Protein AF-A0A9N9STV3-F1 (afdb_monomer_lite)

Radius of gyration: 26.09 Å; chains: 1; bounding box: 49×67×49 Å

pLDDT: mean 74.44, std 16.95, range [42.19, 98.06]

Structure (mmCIF, N/CA/C/O backbone):
data_AF-A0A9N9STV3-F1
#
_entry.id   AF-A0A9N9STV3-F1
#
loop_
_atom_site.group_PDB
_atom_site.id
_atom_site.type_symbol
_atom_site.label_atom_id
_atom_site.label_alt_id
_atom_site.label_comp_id
_atom_site.label_asym_id
_atom_site.label_entity_id
_atom_site.label_seq_id
_atom_site.pdbx_PDB_ins_code
_atom_site.Cartn_x
_atom_site.Cartn_y
_atom_site.Cartn_z
_atom_site.occupancy
_atom_site.B_iso_or_equiv
_atom_site.auth_seq_id
_atom_site.auth_comp_id
_atom_site.auth_asym_id
_atom_site.auth_atom_id
_atom_site.pdbx_PDB_model_num
ATOM 1 N N . MET A 1 1 ? -3.944 53.987 16.178 1.00 42.19 1 MET A N 1
ATOM 2 C CA . MET A 1 1 ? -3.822 53.478 14.795 1.00 42.19 1 MET A CA 1
ATOM 3 C C . MET A 1 1 ? -4.080 51.979 14.827 1.00 42.19 1 MET A C 1
ATOM 5 O O . MET A 1 1 ? -3.232 51.237 15.296 1.00 42.19 1 MET A O 1
ATOM 9 N N . SER A 1 2 ? -5.303 51.568 14.482 1.00 44.47 2 SER A N 1
ATOM 10 C CA . SER A 1 2 ? -5.786 50.181 14.564 1.00 44.47 2 SER A CA 1
ATOM 11 C C . SER A 1 2 ? -5.624 49.511 13.196 1.00 44.47 2 SER A C 1
ATOM 13 O O . SER A 1 2 ? -6.146 50.030 12.211 1.00 44.47 2 SER A O 1
ATOM 15 N N .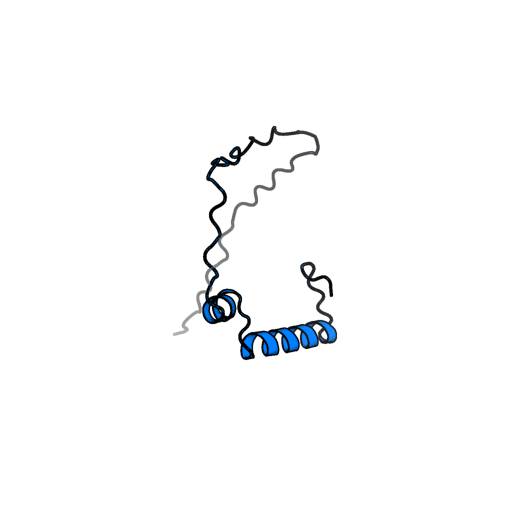 LEU A 1 3 ? -4.886 48.400 13.109 1.00 51.00 3 LEU A N 1
ATOM 16 C CA . LEU A 1 3 ? -4.728 47.637 11.866 1.00 51.00 3 LEU A CA 1
ATOM 17 C C . LEU A 1 3 ? -5.820 46.566 11.789 1.00 51.00 3 LEU A C 1
ATOM 19 O O . LEU A 1 3 ? -5.760 45.521 12.436 1.00 51.00 3 LEU A O 1
ATOM 23 N N . SER A 1 4 ? -6.847 46.882 11.002 1.00 52.31 4 SER A N 1
ATOM 24 C CA . SER A 1 4 ? -7.985 46.020 10.696 1.00 52.31 4 SER A CA 1
ATOM 25 C C . SER A 1 4 ? -7.554 44.818 9.847 1.00 52.31 4 SER A C 1
ATOM 27 O O . SER A 1 4 ? -6.921 44.969 8.801 1.00 52.31 4 SER A O 1
ATOM 29 N N . ARG A 1 5 ? -7.911 43.610 10.299 1.00 54.09 5 ARG A N 1
ATOM 30 C CA . ARG A 1 5 ? -7.765 42.351 9.555 1.00 54.09 5 ARG A CA 1
ATOM 31 C C . ARG A 1 5 ? -8.715 42.354 8.355 1.00 54.09 5 ARG A C 1
ATOM 33 O O . ARG A 1 5 ? -9.927 42.358 8.548 1.00 54.09 5 ARG A O 1
ATOM 40 N N . GLN A 1 6 ? -8.194 42.249 7.135 1.00 49.53 6 GLN A N 1
ATOM 41 C CA . GLN A 1 6 ? -9.02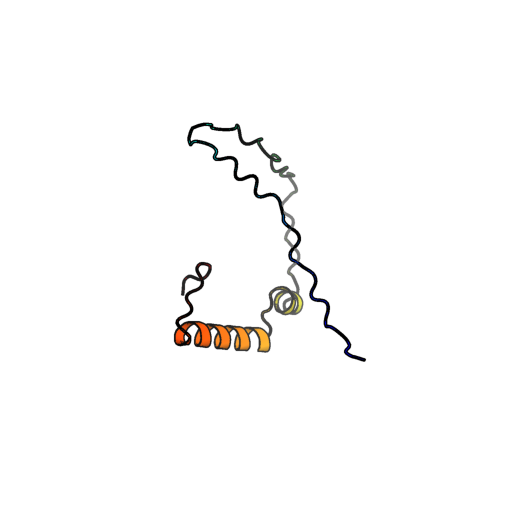7 41.931 5.972 1.00 49.53 6 GLN A CA 1
ATOM 42 C C . GLN A 1 6 ? -9.135 40.409 5.797 1.00 49.53 6 GLN A C 1
ATOM 44 O O . GLN A 1 6 ? -8.142 39.724 5.559 1.00 49.53 6 GLN A O 1
ATOM 49 N N . ARG A 1 7 ? -10.356 39.877 5.934 1.00 57.91 7 ARG A N 1
ATOM 50 C CA . ARG A 1 7 ? -10.750 38.543 5.452 1.00 57.91 7 ARG A CA 1
ATOM 51 C C . ARG A 1 7 ? -11.213 38.687 3.998 1.00 57.91 7 ARG A C 1
ATOM 53 O O . ARG A 1 7 ? -12.109 39.497 3.765 1.00 57.91 7 ARG A O 1
ATOM 60 N N . PRO A 1 8 ? -10.701 37.898 3.041 1.00 53.50 8 PRO A N 1
ATOM 61 C CA . PRO A 1 8 ? -11.321 37.809 1.726 1.00 53.50 8 PRO A CA 1
ATOM 62 C C . PRO A 1 8 ? -12.707 37.157 1.839 1.00 53.50 8 PRO A C 1
ATOM 64 O O . PRO A 1 8 ? -12.872 36.134 2.507 1.00 53.50 8 PRO A O 1
ATOM 67 N N . LEU A 1 9 ? -13.701 37.786 1.213 1.00 55.50 9 LEU A N 1
ATOM 68 C CA . LEU A 1 9 ? -15.087 37.324 1.122 1.00 55.50 9 LEU A CA 1
ATOM 69 C C . LEU A 1 9 ? -15.207 36.102 0.186 1.00 55.50 9 LEU A C 1
ATOM 71 O O . LEU A 1 9 ? -14.382 35.943 -0.716 1.00 55.50 9 LEU A O 1
ATOM 75 N N . PRO A 1 10 ? -16.231 35.244 0.359 1.00 52.25 10 PRO A N 1
ATOM 76 C CA . PRO A 1 10 ? -16.447 34.093 -0.512 1.00 52.25 10 PRO A CA 1
ATOM 77 C C . PRO A 1 10 ? -16.901 34.543 -1.908 1.00 52.25 10 PRO A C 1
ATOM 79 O O . PRO A 1 10 ? -17.968 35.136 -2.063 1.00 52.25 10 PRO A O 1
ATOM 82 N N . VAL A 1 11 ? -16.101 34.240 -2.935 1.00 52.91 11 VAL A N 1
ATOM 83 C CA . VAL A 1 11 ? -16.492 34.434 -4.339 1.00 52.91 11 VAL A CA 1
ATOM 84 C C . VAL A 1 11 ? -17.599 33.439 -4.682 1.00 52.91 11 VAL A C 1
ATOM 86 O O . VAL A 1 11 ? -17.434 32.224 -4.583 1.00 52.91 11 VAL A O 1
ATOM 89 N N . SER A 1 12 ? -18.750 33.989 -5.049 1.00 53.81 12 SER A N 1
ATOM 90 C CA . SER A 1 12 ? -19.969 33.281 -5.414 1.00 53.81 12 SER A CA 1
ATOM 91 C C . SER A 1 12 ? -19.788 32.546 -6.744 1.00 53.81 12 SER A C 1
ATOM 93 O O . SER A 1 12 ? -19.646 33.177 -7.789 1.00 53.81 12 SER A O 1
ATOM 95 N N . VAL A 1 13 ? -19.822 31.213 -6.728 1.00 60.50 13 VAL A N 1
ATOM 96 C CA . VAL A 1 13 ? -19.951 30.425 -7.961 1.00 60.50 13 VAL A CA 1
ATOM 97 C C . VAL A 1 13 ? -21.442 30.346 -8.306 1.00 60.50 13 VAL A C 1
ATOM 99 O O . VAL A 1 13 ? -22.228 29.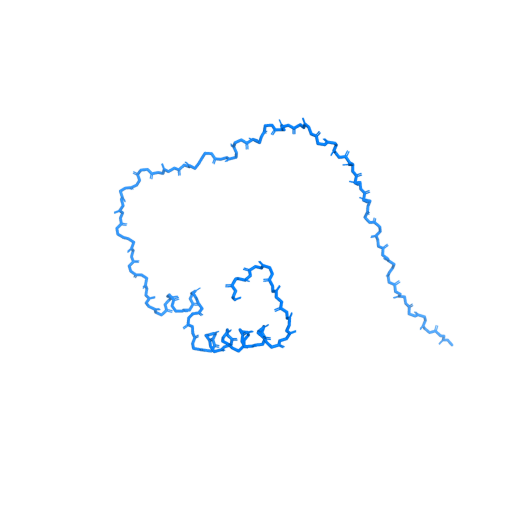929 -7.448 1.00 60.50 13 VAL A O 1
ATOM 102 N N . PRO A 1 14 ? -21.879 30.730 -9.519 1.00 51.44 14 PRO A N 1
ATOM 103 C CA . PRO A 1 14 ? -23.273 30.581 -9.907 1.00 51.44 14 PRO A CA 1
ATOM 104 C C . PRO A 1 14 ? -23.633 29.093 -9.967 1.00 51.44 14 PRO A C 1
ATOM 106 O O . PRO A 1 14 ? -23.229 28.355 -10.864 1.00 51.44 14 PRO A O 1
ATOM 109 N N . THR A 1 15 ? -24.422 28.660 -8.987 1.00 52.44 15 THR A N 1
ATOM 110 C CA . THR A 1 15 ? -25.082 27.355 -8.971 1.00 52.44 15 THR A CA 1
ATOM 111 C C . THR A 1 15 ? -26.228 27.403 -9.977 1.00 52.44 15 THR A C 1
ATOM 113 O O . THR A 1 15 ? -27.354 27.758 -9.645 1.00 52.44 15 THR A O 1
ATOM 116 N N . THR A 1 16 ? -25.944 27.075 -11.238 1.00 54.16 16 THR A N 1
ATOM 117 C CA . THR A 1 16 ? -26.986 26.667 -12.188 1.00 54.16 16 THR A CA 1
ATOM 118 C C . THR A 1 16 ? -27.282 25.191 -11.939 1.00 54.16 16 THR A C 1
ATOM 120 O O . THR A 1 16 ? -26.772 24.293 -12.601 1.00 54.16 16 THR A O 1
ATOM 123 N N . THR A 1 17 ? -28.120 24.926 -10.937 1.00 55.53 17 THR A N 1
ATOM 124 C CA . THR A 1 17 ? -28.837 23.653 -10.851 1.00 55.53 17 THR A CA 1
ATOM 125 C C . THR A 1 17 ? -30.013 23.754 -11.810 1.00 55.53 17 THR A C 1
ATOM 127 O O . THR A 1 17 ? -31.113 24.144 -11.425 1.00 55.53 17 THR A O 1
ATOM 130 N N . ARG A 1 18 ? -29.790 23.444 -13.092 1.00 45.56 18 ARG A N 1
ATOM 131 C CA . ARG A 1 18 ? -30.914 23.192 -13.996 1.00 45.56 18 ARG A CA 1
ATOM 132 C C . ARG A 1 18 ? -31.424 21.793 -13.676 1.00 45.56 18 ARG A C 1
ATOM 134 O O . ARG A 1 18 ? -30.780 20.808 -14.027 1.00 45.56 18 ARG A O 1
ATOM 141 N N . ALA A 1 19 ? -32.543 21.720 -12.960 1.00 53.38 19 ALA A N 1
ATOM 142 C CA . ALA A 1 19 ? -33.286 20.485 -12.765 1.00 53.38 19 ALA A CA 1
ATOM 143 C C . ALA A 1 19 ? -33.546 19.851 -14.141 1.00 53.38 19 ALA A C 1
ATOM 145 O O . ALA A 1 19 ? -34.209 20.448 -14.990 1.00 53.38 19 ALA A O 1
ATOM 146 N N . VAL A 1 20 ? -32.971 18.673 -14.385 1.00 54.41 20 VAL A N 1
ATOM 147 C CA . VAL A 1 20 ? -33.299 17.861 -15.558 1.00 54.41 20 VAL A CA 1
ATOM 148 C C . VAL A 1 20 ? -34.342 16.844 -15.098 1.00 54.41 20 VAL A C 1
ATOM 150 O O . VAL A 1 20 ? -34.017 16.013 -14.248 1.00 54.41 20 VAL A O 1
ATOM 153 N N . PRO A 1 21 ? -35.591 16.912 -15.590 1.00 50.22 21 PRO A N 1
ATOM 154 C CA . PRO A 1 21 ? -36.579 15.885 -15.310 1.00 50.22 21 PRO A CA 1
ATOM 155 C C . PRO A 1 21 ? -36.128 14.555 -15.924 1.00 50.22 21 PRO A C 1
ATOM 157 O O . PRO A 1 21 ? -35.622 14.502 -17.048 1.00 50.22 21 PRO A O 1
ATOM 160 N N . SER A 1 22 ? -36.301 13.482 -15.153 1.00 56.16 22 SER A N 1
ATOM 161 C CA . SER A 1 22 ? -36.101 12.095 -15.569 1.00 56.16 22 SER A CA 1
ATOM 162 C C . SER A 1 22 ? -36.837 11.811 -16.876 1.00 56.16 22 SER A C 1
ATOM 164 O O . SER A 1 22 ? -38.058 11.940 -16.927 1.00 56.16 22 SER A O 1
ATOM 166 N N . GLY A 1 23 ? -36.113 11.397 -17.920 1.00 59.19 23 GLY A N 1
ATOM 167 C CA . GLY A 1 23 ? -36.764 10.900 -19.136 1.00 59.19 23 GLY A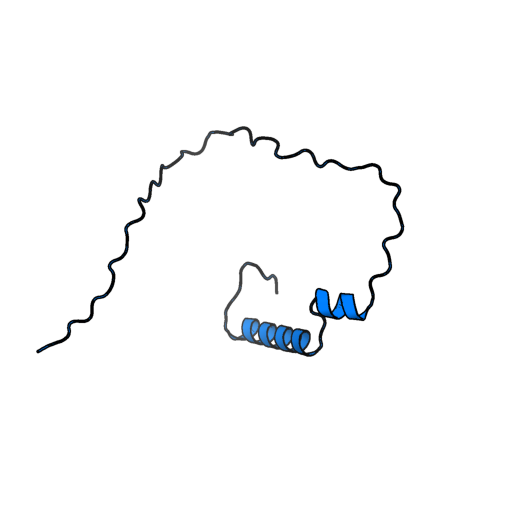 CA 1
ATOM 168 C C . GLY A 1 23 ? -35.991 10.946 -20.452 1.00 59.19 23 GLY A C 1
ATOM 169 O O . GLY A 1 23 ? -36.561 10.543 -21.459 1.00 59.19 23 GLY A O 1
ATOM 170 N N . GLN A 1 24 ? -34.731 11.396 -20.504 1.00 47.25 24 GLN A N 1
ATOM 171 C CA . GLN A 1 24 ? -34.001 11.469 -21.777 1.00 47.25 24 GLN A CA 1
ATOM 172 C C . GLN A 1 24 ? -32.741 10.597 -21.771 1.00 47.25 24 GLN A C 1
ATOM 174 O O . GLN A 1 24 ? -31.729 10.924 -21.153 1.00 47.25 24 GLN A O 1
ATOM 179 N N . THR A 1 25 ? -32.804 9.473 -22.486 1.00 56.09 25 THR A N 1
ATOM 180 C CA . THR A 1 25 ? -31.642 8.675 -22.883 1.00 56.09 25 THR A CA 1
ATOM 181 C C . THR A 1 25 ? -30.831 9.465 -23.907 1.00 56.09 25 THR A C 1
ATOM 183 O O . THR A 1 25 ? -30.983 9.317 -25.116 1.00 56.09 25 THR A O 1
ATOM 186 N N . VAL A 1 26 ? -29.955 10.346 -23.427 1.00 58.25 26 VAL A N 1
ATOM 187 C CA . VAL A 1 26 ? -28.875 10.877 -24.264 1.00 58.25 26 VAL A CA 1
ATOM 188 C C . VAL A 1 26 ? -28.063 9.687 -24.791 1.00 58.25 26 VAL A C 1
ATOM 190 O O . VAL A 1 26 ? -27.610 8.874 -23.976 1.00 58.25 26 VAL A O 1
ATOM 193 N N . PRO A 1 27 ? -27.863 9.541 -26.116 1.00 63.34 27 PRO A N 1
ATOM 194 C CA . PRO A 1 27 ? -26.979 8.518 -26.645 1.00 63.34 27 PRO A CA 1
ATOM 195 C C . PRO A 1 27 ? -25.586 8.816 -26.100 1.00 63.34 27 PRO A C 1
A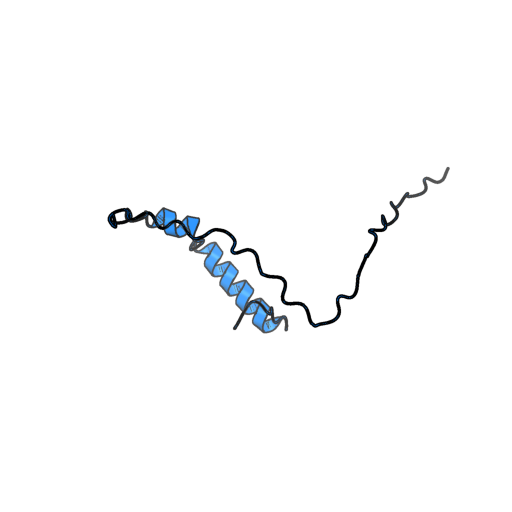TOM 197 O O . PRO A 1 27 ? -24.955 9.810 -26.463 1.00 63.34 27 PRO A O 1
ATOM 200 N N . ARG A 1 28 ? -25.123 7.986 -25.163 1.00 62.53 28 ARG A N 1
ATOM 201 C CA . ARG A 1 28 ? -23.758 8.061 -24.656 1.00 62.53 28 ARG A CA 1
ATOM 202 C C . ARG A 1 28 ? -22.856 7.829 -25.861 1.00 62.53 28 ARG A C 1
ATOM 204 O O . ARG A 1 28 ? -22.833 6.726 -26.403 1.00 62.53 28 ARG A O 1
ATOM 211 N N . SER A 1 29 ? -22.168 8.882 -26.301 1.00 67.94 29 SER A N 1
ATOM 212 C CA . SER A 1 29 ? -21.173 8.788 -27.366 1.00 67.94 29 SER A CA 1
ATOM 213 C C . SER A 1 29 ? -20.256 7.613 -27.032 1.00 67.94 29 SER A C 1
ATOM 215 O O . SER A 1 29 ? -19.748 7.537 -25.908 1.00 67.94 29 SER A O 1
ATOM 217 N N . SER A 1 30 ? -20.158 6.642 -27.946 1.00 67.69 30 SER A N 1
ATOM 218 C CA . SER A 1 30 ? -19.345 5.432 -27.792 1.00 67.69 30 SER A CA 1
ATOM 219 C C . SER A 1 30 ? -17.878 5.857 -27.772 1.00 67.69 30 SER A C 1
ATOM 221 O O . SER A 1 30 ? -17.188 5.885 -28.788 1.00 67.69 30 SER A O 1
ATOM 223 N N . ALA A 1 31 ? -17.446 6.314 -26.600 1.00 63.16 31 ALA A N 1
ATOM 224 C CA . ALA A 1 31 ? -16.112 6.802 -26.345 1.00 63.16 31 ALA A CA 1
ATOM 225 C C . ALA A 1 31 ? -15.129 5.658 -26.602 1.00 63.16 31 ALA A C 1
ATOM 227 O O . ALA A 1 31 ? -15.210 4.623 -25.946 1.00 63.16 31 ALA A O 1
ATOM 228 N N . ALA A 1 32 ? -14.257 5.883 -27.588 1.00 68.56 32 ALA A N 1
ATOM 229 C CA . ALA A 1 32 ? -13.093 5.092 -27.970 1.00 68.56 32 ALA A CA 1
ATOM 230 C C . ALA A 1 32 ? -13.298 3.566 -27.942 1.00 68.56 32 ALA A C 1
ATOM 232 O O . ALA A 1 32 ? -13.125 2.902 -26.919 1.00 68.56 32 ALA A O 1
ATOM 233 N N . LYS A 1 33 ? -13.568 2.981 -29.117 1.00 75.88 33 LYS A N 1
ATOM 234 C CA . LYS A 1 33 ? -13.369 1.541 -29.331 1.00 75.88 33 LYS A CA 1
ATOM 235 C C . LYS A 1 33 ? -11.934 1.205 -28.904 1.00 75.88 33 LYS A C 1
ATOM 237 O O . LYS A 1 33 ? -10.996 1.787 -29.446 1.00 75.88 33 LYS A O 1
ATOM 242 N N . ARG A 1 34 ? -11.762 0.321 -27.911 1.00 76.00 34 ARG A N 1
ATOM 243 C CA . ARG A 1 34 ? -10.437 -0.166 -27.494 1.00 76.00 34 ARG A CA 1
ATOM 244 C C . ARG A 1 34 ? -9.757 -0.759 -28.723 1.00 76.00 34 ARG A C 1
ATOM 246 O O . ARG A 1 34 ? -10.238 -1.749 -29.264 1.00 76.00 34 ARG A O 1
ATOM 253 N N . ILE A 1 35 ? -8.669 -0.137 -29.162 1.00 76.94 35 ILE A N 1
ATOM 254 C CA . ILE A 1 35 ? -7.822 -0.690 -30.213 1.00 76.94 35 ILE A CA 1
ATOM 255 C C . ILE A 1 35 ? -6.996 -1.786 -29.543 1.00 76.94 35 ILE A C 1
ATOM 257 O O . ILE A 1 35 ? -6.063 -1.505 -28.794 1.00 76.94 35 ILE A O 1
ATOM 261 N N . THR A 1 36 ? -7.400 -3.037 -29.732 1.00 74.12 36 THR A N 1
ATOM 262 C CA . THR A 1 36 ? -6.567 -4.199 -29.420 1.00 74.12 36 THR A CA 1
ATOM 263 C C . THR A 1 36 ? -5.669 -4.450 -30.617 1.00 74.12 36 THR A C 1
ATOM 265 O O . THR A 1 36 ? -6.154 -4.821 -31.684 1.00 74.12 36 THR A O 1
ATOM 268 N N . PHE A 1 37 ? -4.374 -4.201 -30.451 1.00 78.19 37 PHE A N 1
ATOM 269 C CA . PHE A 1 37 ? -3.371 -4.641 -31.409 1.00 78.19 37 PHE A CA 1
ATOM 270 C C . PHE A 1 37 ? -3.173 -6.145 -31.229 1.00 78.19 37 PHE A C 1
ATOM 272 O O . PHE A 1 37 ? -3.004 -6.607 -30.099 1.00 78.19 37 PHE A O 1
ATOM 279 N N . ASP A 1 38 ? -3.220 -6.887 -32.331 1.00 76.31 38 ASP A N 1
ATOM 280 C CA . ASP A 1 38 ? -2.933 -8.322 -32.372 1.00 76.31 38 ASP A CA 1
ATOM 281 C C . ASP A 1 38 ? -1.406 -8.518 -32.302 1.00 76.31 38 ASP A C 1
ATOM 283 O O . ASP A 1 38 ? -0.741 -8.903 -33.260 1.00 76.31 38 ASP A O 1
ATOM 287 N N . GLU A 1 39 ? -0.814 -8.097 -31.182 1.00 76.88 39 GLU A N 1
ATOM 288 C CA . GLU A 1 39 ? 0.597 -8.328 -30.887 1.00 76.88 39 GLU A CA 1
ATOM 289 C C . GLU A 1 39 ? 0.714 -9.760 -30.345 1.00 76.88 39 GLU A C 1
ATOM 291 O O . GLU A 1 39 ? -0.025 -10.121 -29.420 1.00 76.88 39 GLU A O 1
ATOM 296 N N . PRO A 1 40 ? 1.635 -10.592 -30.869 1.00 78.12 40 PRO A N 1
ATOM 297 C CA . PRO A 1 40 ? 1.883 -11.901 -30.285 1.00 78.12 40 PRO A CA 1
ATOM 298 C C . PRO A 1 40 ? 2.198 -11.719 -28.800 1.00 78.12 40 PRO A C 1
ATOM 300 O O . PRO A 1 40 ? 3.011 -10.868 -28.445 1.00 78.12 40 PRO A O 1
ATOM 303 N N . SER A 1 41 ? 1.549 -12.502 -27.933 1.00 73.25 41 SER A N 1
ATOM 304 C CA . SER A 1 41 ? 1.752 -12.449 -26.482 1.00 73.25 41 SER A CA 1
ATOM 305 C C . SER A 1 41 ? 3.213 -12.752 -26.147 1.00 73.25 41 SER A C 1
ATOM 307 O O . SER A 1 41 ? 3.594 -13.902 -25.925 1.00 73.25 41 SER A O 1
ATOM 309 N N . ARG A 1 42 ? 4.052 -11.715 -26.117 1.00 75.81 42 ARG A N 1
ATOM 310 C CA . ARG A 1 42 ? 5.433 -11.824 -25.664 1.00 75.81 42 ARG A CA 1
ATOM 311 C C . ARG A 1 42 ? 5.394 -12.057 -24.155 1.00 75.81 42 ARG A C 1
ATOM 313 O O . ARG A 1 42 ? 4.618 -11.387 -23.467 1.00 75.81 42 ARG A O 1
ATOM 320 N N . PRO A 1 43 ? 6.197 -12.987 -23.618 1.00 76.62 43 PRO A N 1
ATOM 321 C CA . PRO A 1 43 ? 6.294 -13.149 -22.178 1.00 76.62 43 PRO A CA 1
ATOM 322 C C . PRO A 1 43 ? 6.714 -11.809 -21.569 1.00 76.62 43 PRO A C 1
ATOM 324 O O . PRO A 1 43 ? 7.754 -11.254 -21.926 1.00 76.62 43 PRO A O 1
ATOM 327 N N . VAL A 1 44 ? 5.872 -11.271 -20.684 1.00 74.06 44 VAL A N 1
ATOM 328 C CA . VAL A 1 44 ? 6.182 -10.048 -19.940 1.00 74.06 44 VAL A CA 1
ATOM 329 C C . VAL A 1 44 ? 7.473 -10.309 -19.157 1.00 74.06 44 VAL A C 1
ATOM 331 O O . VAL A 1 44 ? 7.553 -11.338 -18.475 1.00 74.06 44 VAL A O 1
ATOM 334 N N . PRO A 1 45 ? 8.493 -9.433 -19.253 1.00 74.50 45 PRO A N 1
ATOM 335 C CA . PRO A 1 45 ? 9.706 -9.581 -18.466 1.00 74.50 45 PRO A CA 1
ATOM 336 C C . PRO A 1 45 ? 9.341 -9.718 -16.990 1.00 74.50 45 PRO A C 1
ATOM 338 O O . PRO A 1 45 ? 8.530 -8.944 -16.476 1.00 74.50 45 PRO A O 1
ATOM 341 N N . LYS A 1 46 ? 9.905 -10.722 -16.311 1.00 79.69 46 LYS A N 1
ATOM 342 C CA . LYS A 1 46 ? 9.712 -10.875 -14.868 1.00 79.69 46 LYS A CA 1
ATOM 343 C C . LYS A 1 46 ? 10.241 -9.610 -14.204 1.00 79.69 46 LYS A C 1
ATOM 345 O O . LYS A 1 46 ? 11.429 -9.323 -14.292 1.00 79.69 46 LYS A O 1
ATOM 350 N N . LEU A 1 47 ? 9.335 -8.846 -13.605 1.00 80.19 47 LEU A N 1
ATOM 351 C CA . LEU A 1 47 ? 9.680 -7.628 -12.897 1.00 80.19 47 LEU A CA 1
ATOM 352 C C . LEU A 1 47 ? 10.483 -7.993 -11.648 1.00 80.19 47 LEU A C 1
ATOM 354 O O . LEU A 1 47 ? 10.114 -8.930 -10.934 1.00 80.19 47 LEU A O 1
ATOM 358 N N . ASP A 1 48 ? 11.567 -7.262 -11.393 1.00 88.88 48 ASP A N 1
ATOM 359 C CA . ASP A 1 48 ? 12.411 -7.509 -10.230 1.00 88.88 48 ASP A CA 1
ATOM 360 C C . ASP A 1 48 ? 11.592 -7.428 -8.943 1.00 88.88 48 ASP A C 1
ATOM 362 O O . ASP A 1 48 ? 10.798 -6.507 -8.741 1.00 88.88 48 ASP A O 1
ATOM 366 N N . TYR A 1 49 ? 11.816 -8.383 -8.043 1.00 89.06 49 TYR A N 1
ATOM 367 C CA . TYR A 1 49 ? 11.088 -8.473 -6.777 1.00 89.06 49 TYR A CA 1
ATOM 368 C C . TYR A 1 49 ? 11.161 -7.171 -5.967 1.00 89.06 49 TYR A C 1
ATOM 370 O O . TYR A 1 49 ? 10.154 -6.716 -5.429 1.00 89.06 49 TYR A O 1
ATOM 378 N N . LEU A 1 50 ? 12.335 -6.533 -5.929 1.00 92.25 50 LEU A N 1
ATOM 379 C CA . LEU A 1 50 ? 12.517 -5.251 -5.244 1.00 92.25 50 LEU A CA 1
ATOM 380 C C . LEU A 1 50 ? 11.694 -4.132 -5.891 1.00 92.25 50 LEU A C 1
ATOM 382 O O . LEU A 1 50 ? 11.151 -3.283 -5.188 1.00 92.25 50 LEU A O 1
ATOM 386 N N . TRP A 1 51 ? 11.554 -4.153 -7.216 1.00 92.88 51 TRP A N 1
ATOM 387 C CA . TRP A 1 51 ? 10.743 -3.172 -7.923 1.00 92.88 51 TRP A CA 1
ATOM 388 C C . TRP A 1 51 ? 9.256 -3.375 -7.652 1.00 92.88 51 TRP A C 1
ATOM 390 O O . TRP A 1 51 ? 8.557 -2.406 -7.374 1.00 92.88 51 TRP A O 1
ATOM 400 N N . VAL A 1 52 ? 8.781 -4.626 -7.652 1.00 93.00 52 VAL A N 1
ATOM 401 C CA . VAL A 1 52 ? 7.407 -4.957 -7.236 1.00 93.00 52 VAL A CA 1
ATOM 402 C C . VAL A 1 52 ? 7.157 -4.484 -5.807 1.00 93.00 52 VAL A C 1
ATOM 404 O O . VAL A 1 52 ? 6.156 -3.822 -5.549 1.00 93.00 52 VAL A O 1
ATOM 407 N N . MET A 1 53 ? 8.087 -4.761 -4.891 1.00 95.81 53 MET A N 1
ATOM 408 C CA . MET A 1 53 ? 7.952 -4.380 -3.489 1.00 95.81 53 MET A CA 1
ATOM 409 C C . MET A 1 53 ? 7.786 -2.867 -3.320 1.00 95.81 53 MET A C 1
ATOM 411 O O . MET A 1 53 ? 6.877 -2.430 -2.620 1.00 95.81 53 MET A O 1
ATOM 415 N N . ILE A 1 54 ? 8.633 -2.067 -3.972 1.00 95.38 54 ILE A N 1
ATOM 416 C CA . ILE A 1 54 ? 8.595 -0.605 -3.851 1.00 95.38 54 ILE A CA 1
ATOM 417 C C . ILE A 1 54 ? 7.393 -0.030 -4.611 1.00 95.38 54 ILE A C 1
ATOM 419 O O . ILE A 1 54 ? 6.615 0.733 -4.045 1.00 95.38 54 ILE A O 1
ATOM 423 N N . ALA A 1 55 ? 7.203 -0.410 -5.878 1.00 94.50 55 ALA A N 1
ATOM 424 C CA . ALA A 1 55 ? 6.160 0.157 -6.733 1.00 94.50 55 ALA A CA 1
ATOM 425 C C . ALA A 1 55 ? 4.743 -0.200 -6.259 1.00 94.50 55 ALA A C 1
ATOM 427 O O . ALA A 1 55 ? 3.818 0.592 -6.431 1.00 94.50 55 ALA A O 1
ATOM 428 N N . CYS A 1 56 ? 4.566 -1.378 -5.654 1.00 94.75 56 CYS A N 1
ATOM 429 C CA . CYS A 1 56 ? 3.288 -1.816 -5.098 1.00 94.75 56 CYS A CA 1
ATOM 430 C C . CYS A 1 56 ? 3.153 -1.544 -3.593 1.00 94.75 56 CYS A C 1
ATOM 432 O O . CYS A 1 56 ? 2.166 -1.973 -2.998 1.00 94.75 56 CYS A O 1
ATOM 434 N N . GLY A 1 57 ? 4.113 -0.851 -2.974 1.00 95.44 57 GLY A N 1
ATOM 435 C CA . GLY A 1 57 ? 4.016 -0.444 -1.575 1.00 95.44 57 GLY A CA 1
ATOM 436 C C . GLY A 1 57 ? 3.967 -1.604 -0.577 1.00 95.44 57 GLY A C 1
ATOM 437 O O . GLY A 1 57 ? 3.231 -1.569 0.406 1.00 95.44 57 GLY A O 1
ATOM 438 N N . GLN A 1 58 ? 4.722 -2.666 -0.848 1.00 96.19 58 GLN A N 1
ATOM 439 C CA . GLN A 1 58 ? 4.831 -3.856 0.003 1.00 96.19 58 GLN A CA 1
ATOM 440 C C . GLN A 1 58 ? 6.022 -3.772 0.967 1.00 96.19 58 GLN A C 1
ATOM 442 O O . GLN A 1 58 ? 6.509 -4.792 1.457 1.00 96.19 58 GLN A O 1
ATOM 447 N N . THR A 1 59 ? 6.529 -2.567 1.226 1.00 97.31 59 THR A N 1
ATOM 448 C CA . THR A 1 59 ? 7.577 -2.354 2.222 1.00 97.31 59 THR A CA 1
ATOM 449 C C . THR A 1 59 ? 7.021 -2.582 3.629 1.00 97.31 59 THR A C 1
ATOM 451 O O . THR A 1 59 ? 5.829 -2.414 3.897 1.00 97.31 59 THR A O 1
ATOM 454 N N . LYS A 1 60 ? 7.885 -3.021 4.548 1.00 97.12 60 LYS A N 1
ATOM 455 C CA . LYS A 1 60 ? 7.474 -3.454 5.892 1.00 97.12 60 LYS A CA 1
ATOM 456 C C . LYS A 1 60 ? 6.748 -2.356 6.677 1.00 97.12 60 LYS A C 1
ATOM 458 O O . LYS A 1 60 ? 5.733 -2.626 7.309 1.00 97.12 60 LYS A O 1
ATOM 463 N N . ASP A 1 61 ? 7.270 -1.140 6.622 1.00 97.50 61 ASP A N 1
ATOM 464 C CA . ASP A 1 61 ? 6.702 0.051 7.251 1.00 97.50 61 ASP A CA 1
ATOM 465 C C . ASP A 1 61 ? 5.307 0.385 6.703 1.00 97.50 61 ASP A C 1
ATOM 467 O O . ASP A 1 61 ? 4.386 0.664 7.471 1.00 97.50 61 ASP A O 1
ATOM 471 N N . GLN A 1 62 ? 5.117 0.282 5.386 1.00 97.00 62 GLN A N 1
ATOM 472 C CA . GLN A 1 62 ? 3.830 0.539 4.747 1.00 97.00 62 GLN A CA 1
ATOM 473 C C . GLN A 1 62 ? 2.778 -0.508 5.139 1.00 97.00 62 GLN A C 1
ATOM 475 O O . GLN A 1 62 ? 1.618 -0.161 5.384 1.00 97.00 62 GLN A O 1
ATOM 480 N N . LEU A 1 63 ? 3.176 -1.778 5.245 1.00 97.50 63 LEU A N 1
ATOM 481 C CA . LEU A 1 63 ? 2.299 -2.850 5.719 1.00 97.50 63 LEU A CA 1
ATOM 482 C C . LEU A 1 63 ? 1.889 -2.637 7.182 1.00 97.50 63 LEU A C 1
ATOM 484 O O . LEU A 1 63 ? 0.704 -2.731 7.503 1.00 97.50 63 LEU A O 1
ATOM 488 N N . GLU A 1 64 ? 2.841 -2.293 8.051 1.00 98.06 64 GLU A N 1
ATOM 489 C CA . GLU A 1 64 ? 2.578 -2.022 9.468 1.00 98.06 64 GLU A CA 1
ATOM 490 C C . GLU A 1 64 ? 1.628 -0.829 9.651 1.00 98.06 64 GLU A C 1
ATOM 492 O O . GLU A 1 64 ? 0.639 -0.917 10.383 1.00 98.06 64 GLU A O 1
ATOM 497 N N . LEU A 1 65 ? 1.868 0.270 8.932 1.00 97.56 65 LEU A N 1
ATOM 498 C CA . LEU A 1 65 ? 1.017 1.458 8.991 1.00 97.56 65 LEU A CA 1
ATOM 499 C C . LEU A 1 65 ? -0.395 1.165 8.471 1.00 97.56 65 LEU A C 1
ATOM 501 O O . LEU A 1 65 ? -1.382 1.625 9.050 1.00 97.56 65 LEU A O 1
ATOM 505 N N . THR A 1 66 ? -0.511 0.348 7.422 1.00 95.38 66 THR A N 1
ATOM 506 C CA . THR A 1 66 ? -1.810 -0.104 6.904 1.00 95.38 66 THR A CA 1
ATOM 507 C C . THR A 1 66 ? -2.568 -0.929 7.949 1.00 95.38 66 THR A C 1
ATOM 509 O O . THR A 1 66 ? -3.769 -0.727 8.148 1.00 95.38 66 THR A O 1
ATOM 512 N N . GLU A 1 67 ? -1.883 -1.811 8.682 1.00 95.00 67 GLU A N 1
ATOM 513 C CA . GLU A 1 67 ? -2.488 -2.588 9.769 1.00 95.00 67 GLU A CA 1
ATOM 514 C C . GLU A 1 67 ? -2.973 -1.686 10.916 1.00 95.00 67 GLU A C 1
ATOM 516 O O . GLU A 1 67 ? -4.089 -1.849 11.423 1.00 95.00 67 GLU A O 1
ATOM 521 N N . GLN A 1 68 ? -2.166 -0.699 11.313 1.00 95.81 68 GLN A N 1
ATOM 522 C CA . GLN A 1 68 ? -2.544 0.279 12.334 1.00 95.81 68 GLN A CA 1
ATOM 523 C C . GLN A 1 68 ? -3.760 1.107 11.900 1.00 95.81 68 GLN A C 1
ATOM 525 O O . GLN A 1 68 ? -4.697 1.279 12.684 1.00 95.81 68 GLN A O 1
ATOM 530 N N . ALA A 1 69 ? -3.801 1.552 10.642 1.00 92.44 69 ALA A N 1
ATOM 531 C CA . ALA A 1 69 ? -4.952 2.253 10.083 1.00 92.44 69 ALA A CA 1
ATOM 532 C C . ALA A 1 69 ? -6.216 1.378 10.118 1.00 92.44 69 ALA A C 1
ATOM 534 O O . ALA A 1 69 ? -7.283 1.846 10.516 1.00 92.44 69 ALA A O 1
ATOM 535 N N . HIS A 1 70 ? -6.104 0.087 9.788 1.00 90.81 70 HIS A N 1
ATOM 536 C CA . HIS A 1 70 ? -7.216 -0.860 9.906 1.00 90.81 70 HIS A CA 1
ATOM 537 C C . HIS A 1 70 ? -7.722 -0.991 11.348 1.00 90.81 70 HIS A C 1
ATOM 539 O O . HIS A 1 70 ? -8.934 -0.983 11.575 1.00 90.81 70 HIS A O 1
ATOM 545 N N . LYS A 1 71 ? -6.820 -1.090 12.334 1.00 91.62 71 LYS A N 1
ATOM 546 C CA . LYS A 1 71 ? -7.193 -1.117 13.760 1.00 91.62 71 LYS A CA 1
ATOM 547 C C . LYS A 1 71 ? -7.928 0.162 14.154 1.00 91.62 71 LYS A C 1
ATOM 549 O O . LYS A 1 71 ? -8.985 0.085 14.774 1.00 91.62 71 LYS A O 1
ATOM 554 N N . PHE A 1 72 ? -7.419 1.316 13.730 1.00 91.44 72 PHE A N 1
ATOM 555 C CA . PHE A 1 72 ? -8.037 2.609 14.000 1.00 91.44 72 PHE A CA 1
ATOM 556 C C . PHE A 1 72 ? -9.433 2.740 13.377 1.00 91.44 72 PHE A C 1
ATOM 558 O O . PHE A 1 72 ? -10.356 3.222 14.027 1.00 91.44 72 PHE A O 1
ATOM 565 N N . LEU A 1 73 ? -9.639 2.278 12.141 1.00 88.31 73 LEU A N 1
ATOM 566 C CA . LEU A 1 73 ? -10.962 2.304 11.504 1.00 88.31 73 LEU A CA 1
ATOM 567 C C . LEU A 1 73 ? -11.980 1.429 12.245 1.00 88.31 73 LEU A C 1
ATOM 569 O O . LEU A 1 73 ? -13.138 1.812 12.383 1.00 88.31 73 LEU A O 1
ATOM 573 N N . LYS A 1 74 ? -11.549 0.285 12.785 1.00 85.44 74 LYS A N 1
ATOM 574 C CA . LYS A 1 74 ? -12.421 -0.587 13.585 1.00 85.44 74 LYS A CA 1
ATOM 575 C C . LYS A 1 74 ? -12.823 0.036 14.926 1.00 85.44 74 LYS A C 1
ATOM 577 O O . LYS A 1 74 ? -13.916 -0.247 15.404 1.00 85.44 74 LYS A O 1
ATOM 582 N N . THR A 1 75 ? -11.970 0.864 15.533 1.00 86.62 75 THR A N 1
ATOM 583 C CA . THR A 1 75 ? -12.215 1.449 16.866 1.00 86.62 75 THR A CA 1
ATOM 584 C C . THR A 1 75 ? -12.825 2.850 16.829 1.00 86.62 75 THR A C 1
ATOM 586 O O . THR A 1 75 ? -13.558 3.215 17.741 1.00 86.62 75 THR A O 1
ATOM 589 N N . SER A 1 76 ? -12.563 3.634 15.782 1.00 81.94 76 SER A N 1
ATOM 590 C CA . SER A 1 76 ? -12.998 5.038 15.668 1.00 81.94 76 SER A CA 1
ATOM 591 C C . SER A 1 76 ? -14.471 5.220 15.277 1.00 81.94 76 SER A C 1
ATOM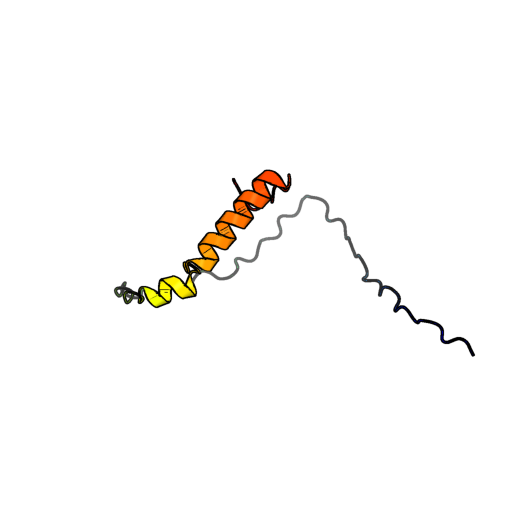 593 O O . SER A 1 76 ? -14.938 6.352 15.171 1.00 81.94 76 SER A O 1
ATOM 595 N N . GLY A 1 77 ? -15.212 4.132 15.028 1.00 79.75 77 GLY A N 1
ATOM 596 C CA . GLY A 1 77 ? -16.599 4.180 14.542 1.00 79.75 77 GLY A CA 1
ATOM 597 C C . GLY A 1 77 ? -16.739 4.728 13.114 1.00 79.75 77 GLY A C 1
ATOM 598 O O . GLY A 1 77 ? -17.852 4.856 12.602 1.00 79.75 77 GLY A O 1
ATOM 599 N N . LEU A 1 78 ? -15.620 5.039 12.451 1.00 81.38 78 LEU A N 1
ATOM 600 C CA . LEU A 1 78 ? -15.579 5.496 11.071 1.00 81.38 78 LEU A CA 1
ATOM 601 C C . LEU A 1 78 ? -15.733 4.291 10.139 1.00 81.38 78 LEU A C 1
ATOM 603 O O . LEU A 1 78 ? -14.910 3.379 10.147 1.00 81.38 78 LEU A O 1
ATOM 607 N N . LYS A 1 79 ? -16.771 4.300 9.293 1.00 81.88 79 LYS A N 1
ATOM 608 C CA . LYS A 1 79 ? -17.016 3.254 8.286 1.00 81.88 79 LYS A CA 1
ATOM 609 C C . LYS A 1 79 ? -16.955 3.845 6.872 1.00 81.88 79 LYS A C 1
ATOM 611 O O . LYS A 1 79 ? -17.976 4.305 6.352 1.00 81.88 79 LYS A O 1
ATOM 616 N N . PRO A 1 80 ? -15.762 3.895 6.248 1.00 85.25 80 PRO A N 1
ATOM 617 C CA . PRO A 1 80 ? -15.609 4.412 4.894 1.00 85.25 80 PRO A CA 1
ATOM 618 C C . PRO A 1 80 ? -16.421 3.575 3.906 1.00 85.25 80 PRO A C 1
ATOM 620 O O . PRO A 1 80 ? -16.301 2.356 3.874 1.00 85.25 80 PRO A O 1
ATOM 623 N N . ARG A 1 81 ? -17.209 4.230 3.046 1.00 82.56 81 ARG A N 1
ATOM 624 C CA . ARG A 1 81 ? -18.028 3.546 2.026 1.00 82.56 81 ARG A CA 1
ATOM 625 C C . ARG A 1 81 ? -17.205 2.782 0.982 1.00 82.56 81 ARG A C 1
ATOM 627 O O . ARG A 1 81 ? -17.739 1.901 0.322 1.00 82.56 81 ARG A O 1
ATOM 634 N N . SER A 1 82 ? -15.936 3.143 0.803 1.00 81.25 82 SER A N 1
ATOM 635 C CA . SER A 1 82 ? -15.019 2.509 -0.150 1.00 81.25 82 SER A CA 1
ATOM 636 C C . SER A 1 82 ? -14.440 1.186 0.346 1.00 81.25 82 SER A C 1
ATOM 638 O O . SER A 1 82 ? -13.846 0.462 -0.449 1.00 81.25 82 SER A O 1
ATOM 640 N N . LEU A 1 83 ? -14.573 0.878 1.638 1.00 75.94 83 LEU A N 1
ATOM 641 C CA . LEU A 1 83 ? -13.924 -0.268 2.254 1.00 75.94 83 LEU A CA 1
ATOM 642 C C . LEU A 1 83 ? -14.970 -1.240 2.794 1.00 75.94 83 LEU A C 1
ATOM 644 O O . LEU A 1 83 ? -15.814 -0.883 3.614 1.00 75.94 83 LEU A O 1
ATOM 648 N N . ASN A 1 84 ? -14.887 -2.484 2.328 1.00 72.06 84 ASN A N 1
ATOM 649 C CA . ASN A 1 84 ? -15.674 -3.597 2.841 1.00 72.06 84 ASN A CA 1
ATOM 650 C C . ASN A 1 84 ? -14.788 -4.380 3.810 1.00 72.06 84 ASN A C 1
ATOM 652 O O . ASN A 1 84 ? -14.063 -5.283 3.395 1.00 72.06 84 ASN A O 1
ATOM 656 N N . PHE A 1 85 ? -14.806 -3.976 5.079 1.00 68.56 85 PHE A N 1
ATOM 657 C CA . PHE A 1 85 ? -14.163 -4.695 6.177 1.00 68.56 85 PHE A CA 1
ATOM 658 C C . PHE A 1 85 ? -15.188 -5.114 7.228 1.00 68.56 85 PHE A C 1
ATOM 660 O O . PHE A 1 85 ? -16.188 -4.369 7.422 1.00 68.56 85 PHE A O 1
#

Organism: Diabrotica balteata (NCBI:txid107213)

Foldseek 3Di:
DDDDDDDDDDDDDDPPPPDDDPDDDDPPPPPDDPDDDPDPPDPDPDDDPVCCCVVVVVDPVSVVVVVVVVVCCVPVVPDDPVDDD

Secondary structure (DSSP, 8-state):
---PPPPPPPP----------S-------------------PPPP---HHHHHHHTT--HHHHHHHHHHHHHHHHS----TT---

Sequence (85 aa):
MSLSRQRPLPVSVPTTTRAVPSGQTVPRSSAAKRITFDEPSRPVPKLDYLWVMIACGQTKDQLELTEQAHKFLKTSGLKPRSLNF